Protein AF-A0A4U0YTJ2-F1 (afdb_monomer)

Solvent-accessible surface area (backbone atoms only — not comparable to full-atom values): 6274 Å² total; per-residue (Å²): 108,75,76,51,32,79,80,39,67,75,62,51,50,89,82,56,35,69,69,54,52,50,49,52,55,55,46,50,50,52,55,52,51,51,51,50,53,52,52,48,46,70,58,48,46,32,62,77,46,74,41,76,63,65,44,68,67,56,55,52,49,30,51,50,40,50,51,54,30,50,53,49,34,53,54,28,47,76,72,72,49,56,49,91,46,88,94,53,30,57,38,69,69,37,52,51,37,51,52,52,28,49,53,51,48,50,52,41,49,64,69,38,97

Nearest PDB structures (foldseek):
  4xyd-assembly1_A  TM=9.942E-01  e=1.433E-09  Roseobacter denitrificans OCh 114
  3wfc-assembly1_B  TM=9.648E-01  e=1.855E-06  Pseudomonas aeruginosa PAO1
  5j0l-assembly3_F  TM=3.884E-01  e=7.107E+00  synthetic construct
  7p5c-assembly1_B  TM=2.763E-01  e=7.935E+00  Homo sapiens

Organism: NCBI:txid402884

Mean predicted aligned error: 3.12 Å

pLDDT: mean 95.81, std 2.79, range [85.44, 98.56]

Structure (mmCIF, N/CA/C/O backbone):
data_AF-A0A4U0YTJ2-F1
#
_entry.id   AF-A0A4U0YTJ2-F1
#
loop_
_atom_site.group_PDB
_atom_site.id
_atom_site.type_symbol
_atom_site.label_atom_id
_atom_site.label_alt_id
_atom_site.label_comp_id
_atom_site.label_asym_id
_atom_site.label_entity_id
_atom_site.label_seq_id
_atom_site.pdbx_PDB_ins_code
_atom_site.Cartn_x
_atom_site.Cartn_y
_atom_site.Cartn_z
_atom_site.occupancy
_atom_site.B_iso_or_equiv
_atom_site.auth_seq_id
_atom_site.auth_comp_id
_atom_site.auth_asym_id
_atom_site.auth_atom_id
_atom_site.pdbx_PDB_model_num
ATOM 1 N N . LEU A 1 1 ? 19.452 -0.318 -6.948 1.00 85.44 1 LEU A N 1
ATOM 2 C CA . LEU A 1 1 ? 19.292 -0.491 -8.412 1.00 85.44 1 LEU A CA 1
ATOM 3 C C . LEU A 1 1 ? 19.047 0.834 -9.135 1.00 85.44 1 LEU A C 1
ATOM 5 O O . LEU A 1 1 ? 19.886 1.195 -9.941 1.00 85.44 1 LEU A O 1
ATOM 9 N N . ALA A 1 2 ? 17.982 1.590 -8.826 1.00 87.81 2 ALA A N 1
ATOM 10 C CA . ALA A 1 2 ? 17.699 2.871 -9.498 1.00 87.81 2 ALA A CA 1
ATOM 11 C C . ALA A 1 2 ? 18.903 3.837 -9.517 1.00 87.81 2 ALA A C 1
ATOM 13 O O . ALA A 1 2 ? 19.271 4.328 -10.575 1.00 87.81 2 ALA A O 1
ATOM 14 N N . GLY A 1 3 ? 19.580 4.027 -8.376 1.00 91.88 3 GLY A N 1
ATOM 15 C CA . GLY A 1 3 ? 20.787 4.864 -8.289 1.00 91.88 3 GLY A CA 1
ATOM 16 C C . GLY A 1 3 ? 21.973 4.381 -9.136 1.00 91.88 3 GLY A C 1
ATOM 17 O O . GLY A 1 3 ? 22.771 5.194 -9.577 1.00 91.88 3 GLY A O 1
ATOM 18 N N . TRP A 1 4 ? 22.074 3.078 -9.422 1.00 94.69 4 TRP A N 1
ATOM 19 C CA . TRP A 1 4 ? 23.136 2.530 -10.275 1.00 94.69 4 TRP A CA 1
ATOM 20 C C . TRP A 1 4 ? 22.923 2.880 -11.752 1.00 94.69 4 TRP A C 1
ATOM 22 O O . TRP A 1 4 ? 23.874 3.194 -12.460 1.00 94.69 4 TRP A O 1
ATOM 32 N N . ILE A 1 5 ? 21.669 2.899 -12.213 1.00 95.69 5 ILE A N 1
ATOM 33 C CA . ILE A 1 5 ? 21.337 3.232 -13.607 1.00 95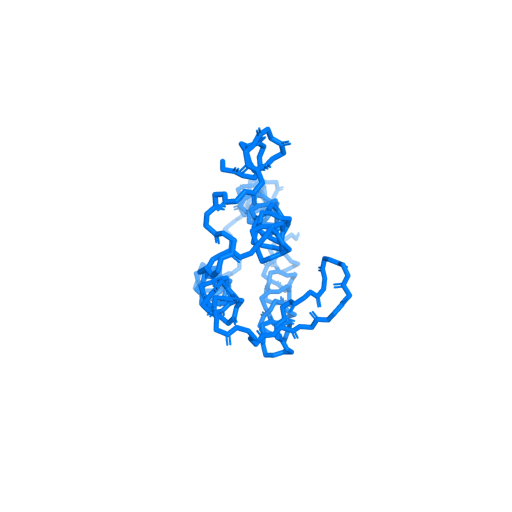.69 5 ILE A CA 1
ATOM 34 C C . ILE A 1 5 ? 21.752 4.671 -13.950 1.00 95.69 5 ILE A C 1
ATOM 36 O O . ILE A 1 5 ? 22.130 4.937 -15.084 1.00 95.69 5 ILE A O 1
ATOM 40 N N . TYR A 1 6 ? 21.792 5.584 -12.971 1.00 94.25 6 TYR A N 1
ATOM 41 C CA . TYR A 1 6 ? 22.305 6.943 -13.187 1.00 94.25 6 TYR A CA 1
ATOM 42 C C . TYR A 1 6 ? 23.779 6.983 -13.614 1.00 94.25 6 TYR A C 1
ATOM 44 O O . TYR A 1 6 ? 24.158 7.874 -14.368 1.00 94.25 6 TYR A O 1
ATOM 52 N N . VAL A 1 7 ? 24.604 6.039 -13.148 1.00 96.19 7 VAL A N 1
ATOM 53 C CA . VAL A 1 7 ? 26.036 5.959 -13.499 1.00 96.19 7 VAL A CA 1
ATOM 54 C C . VAL A 1 7 ? 26.325 4.924 -14.591 1.00 96.19 7 VAL A C 1
ATOM 56 O O . VAL A 1 7 ? 27.379 4.970 -15.218 1.00 96.19 7 VAL A O 1
ATOM 59 N N . SER A 1 8 ? 25.388 4.006 -14.849 1.00 95.44 8 SER A N 1
ATOM 60 C CA . SER A 1 8 ? 25.467 2.995 -15.908 1.00 95.44 8 SER A CA 1
ATOM 61 C C . SER A 1 8 ? 24.112 2.842 -16.632 1.00 95.44 8 SER A C 1
ATOM 63 O O . SER A 1 8 ? 23.354 1.908 -16.338 1.00 95.44 8 SER A O 1
ATOM 65 N N . PRO A 1 9 ? 23.790 3.742 -17.588 1.00 92.31 9 PRO A N 1
ATOM 66 C CA . PRO A 1 9 ? 22.437 3.883 -18.152 1.00 92.31 9 PRO A CA 1
ATOM 67 C C . PRO A 1 9 ? 21.891 2.665 -18.904 1.00 92.31 9 PRO A C 1
ATOM 69 O O . PRO A 1 9 ? 20.682 2.460 -18.939 1.00 92.31 9 PRO A O 1
ATOM 72 N N . ASN A 1 10 ? 22.766 1.834 -19.475 1.00 94.06 10 ASN A N 1
ATOM 73 C CA . ASN A 1 10 ? 22.362 0.656 -20.251 1.00 94.06 10 ASN A CA 1
ATOM 74 C C . ASN A 1 10 ? 22.058 -0.573 -19.373 1.00 94.06 10 ASN A C 1
ATOM 76 O O . ASN A 1 10 ? 21.697 -1.630 -19.886 1.00 94.06 10 ASN A O 1
ATOM 80 N N . THR A 1 11 ? 22.207 -0.475 -18.048 1.00 93.94 11 THR A N 1
ATOM 81 C CA . THR A 1 11 ? 21.886 -1.585 -17.142 1.00 93.94 11 THR A CA 1
ATOM 82 C C . THR A 1 11 ? 20.383 -1.883 -17.190 1.00 93.94 11 THR A C 1
ATOM 84 O O . THR A 1 11 ? 19.585 -1.060 -16.751 1.00 93.94 11 THR A O 1
ATOM 87 N N . LEU A 1 12 ? 20.003 -3.076 -17.670 1.00 91.38 12 LEU A N 1
ATOM 88 C CA . LEU A 1 12 ? 18.613 -3.564 -17.754 1.00 91.38 12 LEU A CA 1
ATOM 89 C C . LEU A 1 12 ? 17.667 -2.700 -18.612 1.00 91.38 12 LEU A C 1
ATOM 91 O O . LEU A 1 12 ? 16.452 -2.847 -18.496 1.00 91.38 12 LEU A O 1
ATOM 95 N N . SER A 1 13 ? 18.188 -1.839 -19.488 1.00 89.44 13 SER A N 1
ATOM 96 C CA . SER A 1 13 ? 17.389 -0.862 -20.246 1.00 89.44 13 SER A CA 1
ATOM 97 C C . SER A 1 13 ? 16.285 -1.482 -21.113 1.00 89.44 13 SER A C 1
ATOM 99 O O . SER A 1 13 ? 15.256 -0.844 -21.315 1.00 89.44 13 SER A O 1
ATOM 101 N N . GLU A 1 14 ? 16.471 -2.714 -21.592 1.00 90.12 14 GLU A N 1
ATOM 102 C CA . GLU A 1 14 ? 15.501 -3.424 -22.440 1.00 90.12 14 GLU A CA 1
ATOM 103 C C . GLU A 1 14 ? 14.460 -4.227 -21.647 1.00 90.12 14 GLU A C 1
ATOM 105 O O . GLU A 1 14 ? 13.323 -4.369 -22.086 1.00 90.12 14 GLU A O 1
ATOM 110 N N . ILE A 1 15 ? 14.837 -4.754 -20.478 1.00 92.38 15 ILE A N 1
ATOM 111 C CA . ILE A 1 15 ? 13.999 -5.685 -19.700 1.00 92.38 15 ILE A CA 1
ATOM 112 C C . ILE A 1 15 ? 13.261 -4.951 -18.578 1.00 92.38 15 ILE A C 1
ATOM 114 O O . ILE A 1 15 ? 12.098 -5.235 -18.302 1.00 92.38 15 ILE A O 1
ATOM 118 N N . LEU A 1 16 ? 13.935 -4.012 -17.911 1.00 93.19 16 LEU A N 1
ATOM 119 C CA . LEU A 1 16 ? 13.397 -3.269 -16.778 1.00 93.19 16 LEU A CA 1
ATOM 120 C C . LEU A 1 16 ? 13.803 -1.788 -16.873 1.00 93.19 16 LEU A C 1
ATOM 122 O O . LEU A 1 16 ? 14.732 -1.345 -16.191 1.00 93.19 16 LEU A O 1
ATOM 126 N N . PRO A 1 17 ? 13.106 -1.008 -17.717 1.00 93.75 17 PRO A N 1
ATOM 127 C CA . PRO A 1 17 ? 13.430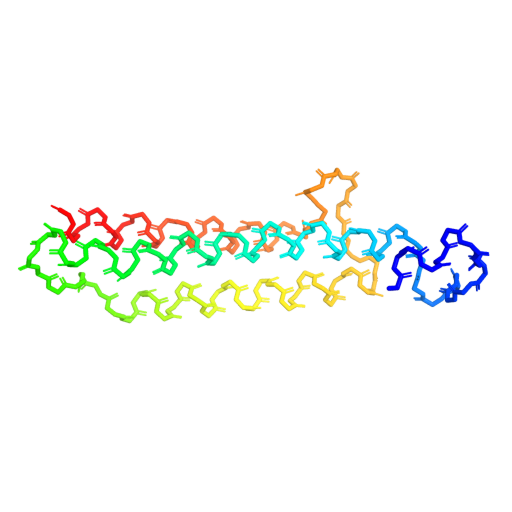 0.392 -17.951 1.00 93.75 17 PRO A CA 1
ATOM 128 C C . PRO A 1 17 ? 13.360 1.247 -16.676 1.00 93.75 17 PRO A C 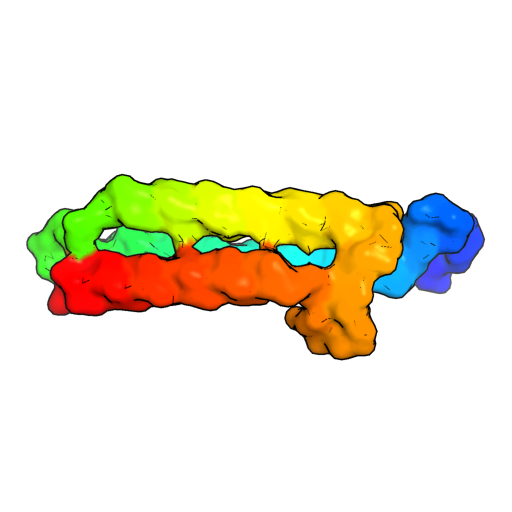1
ATOM 130 O O . PRO A 1 17 ? 12.592 0.978 -15.746 1.00 93.75 17 PRO A O 1
ATOM 133 N N . PHE A 1 18 ? 14.134 2.336 -16.641 1.00 94.81 18 PHE A N 1
ATOM 134 C CA . PHE A 1 18 ? 14.274 3.187 -15.453 1.00 94.81 18 PHE A CA 1
ATOM 135 C C . PHE A 1 18 ? 12.938 3.736 -14.919 1.00 94.81 18 PHE A C 1
ATOM 137 O O . PHE A 1 18 ? 12.733 3.797 -13.707 1.00 94.81 18 PHE A O 1
ATOM 144 N N . ASN A 1 19 ? 12.006 4.107 -15.800 1.00 92.50 19 ASN A N 1
ATOM 145 C CA . ASN A 1 19 ? 10.679 4.589 -15.408 1.00 92.50 19 ASN A CA 1
ATOM 146 C C . ASN A 1 19 ? 9.860 3.516 -14.665 1.00 92.50 19 ASN A C 1
ATOM 148 O O . ASN A 1 19 ? 9.197 3.850 -13.683 1.00 92.50 19 ASN A O 1
ATOM 152 N N . VAL A 1 20 ? 9.949 2.242 -15.068 1.00 95.06 20 VAL A N 1
ATOM 153 C CA . VAL A 1 20 ? 9.287 1.119 -14.376 1.00 95.06 20 VAL A CA 1
ATOM 154 C C . VAL A 1 20 ? 9.896 0.925 -12.986 1.00 95.06 20 VAL A C 1
ATOM 156 O O . VAL A 1 20 ? 9.176 0.814 -11.995 1.00 95.06 20 VAL A O 1
ATOM 159 N N . ILE A 1 21 ? 11.226 0.983 -12.878 1.00 95.69 21 ILE A N 1
ATOM 160 C CA . ILE A 1 21 ? 11.932 0.893 -11.588 1.00 95.69 21 ILE A CA 1
ATOM 161 C C . ILE A 1 21 ? 11.521 2.037 -10.658 1.00 95.69 21 ILE A C 1
ATOM 163 O O . ILE A 1 21 ? 11.235 1.811 -9.481 1.00 95.69 21 ILE A O 1
ATOM 167 N N . ARG A 1 22 ? 11.474 3.268 -11.178 1.00 95.19 22 ARG A N 1
ATOM 168 C CA . ARG A 1 22 ? 11.062 4.458 -10.425 1.00 95.19 22 ARG A CA 1
ATOM 169 C C . ARG A 1 22 ? 9.628 4.332 -9.913 1.00 95.19 22 ARG A C 1
ATOM 171 O O . ARG A 1 22 ? 9.360 4.675 -8.762 1.00 95.19 22 ARG A O 1
ATOM 178 N N . MET A 1 23 ? 8.727 3.825 -10.747 1.00 95.19 23 MET A N 1
ATOM 179 C CA . MET A 1 23 ? 7.329 3.592 -10.398 1.00 95.19 23 MET A CA 1
ATOM 180 C C . MET A 1 23 ? 7.185 2.545 -9.291 1.00 95.19 23 MET A C 1
ATOM 182 O O . MET A 1 23 ? 6.464 2.787 -8.325 1.00 95.19 23 MET A O 1
ATOM 186 N N . ILE A 1 24 ? 7.907 1.420 -9.382 1.00 96.00 24 ILE A N 1
ATOM 187 C CA . ILE A 1 24 ? 7.939 0.404 -8.319 1.00 96.00 24 ILE A CA 1
ATOM 188 C C . ILE A 1 24 ? 8.470 1.023 -7.022 1.00 96.00 24 ILE A C 1
ATOM 190 O O . ILE A 1 24 ? 7.855 0.861 -5.974 1.00 96.00 24 ILE A O 1
ATOM 194 N N . HIS A 1 25 ? 9.577 1.767 -7.083 1.00 95.69 25 HIS A N 1
ATOM 195 C CA . HIS A 1 25 ? 10.206 2.363 -5.904 1.00 95.69 25 HIS A CA 1
ATOM 196 C C . HIS A 1 25 ? 9.288 3.356 -5.173 1.00 95.69 25 HIS A C 1
ATOM 198 O O . HIS A 1 25 ? 9.088 3.248 -3.965 1.00 95.69 25 HIS A O 1
ATOM 204 N N . THR A 1 26 ? 8.715 4.307 -5.909 1.00 96.12 26 THR A N 1
ATOM 205 C CA . THR A 1 26 ? 7.866 5.367 -5.341 1.00 96.12 26 THR A CA 1
ATOM 206 C C . THR A 1 26 ? 6.530 4.831 -4.828 1.00 96.12 26 THR A C 1
ATOM 208 O O . THR A 1 26 ? 6.114 5.189 -3.729 1.00 96.12 26 THR A O 1
ATOM 211 N N . ASN A 1 27 ? 5.882 3.917 -5.556 1.00 96.12 27 ASN A N 1
ATOM 212 C CA . ASN A 1 27 ? 4.628 3.320 -5.094 1.00 96.12 27 ASN A CA 1
ATOM 213 C C . ASN A 1 27 ? 4.835 2.348 -3.925 1.00 96.12 27 ASN A C 1
ATOM 215 O O . ASN A 1 27 ? 4.023 2.336 -3.001 1.00 96.12 27 ASN A O 1
ATOM 219 N N . ALA A 1 28 ? 5.929 1.575 -3.914 1.00 95.44 28 ALA A N 1
ATOM 220 C CA . ALA A 1 28 ? 6.259 0.719 -2.775 1.00 95.44 28 ALA A CA 1
ATOM 221 C C . ALA A 1 28 ? 6.487 1.544 -1.502 1.00 95.44 28 ALA A C 1
ATOM 223 O O . ALA A 1 28 ? 6.021 1.144 -0.439 1.00 95.44 28 ALA A O 1
ATOM 224 N N . LEU A 1 29 ? 7.132 2.713 -1.612 1.00 96.81 29 LEU A N 1
ATOM 225 C CA . LEU A 1 29 ? 7.289 3.641 -0.491 1.00 96.81 29 LEU A CA 1
ATOM 226 C C . LEU A 1 29 ? 5.930 4.083 0.073 1.00 96.81 29 LEU A C 1
ATOM 228 O O . LEU A 1 29 ? 5.731 4.025 1.283 1.00 96.81 29 LEU A O 1
ATOM 232 N N . ILE A 1 30 ? 4.987 4.482 -0.787 1.00 95.94 30 ILE A N 1
ATOM 233 C CA . ILE A 1 30 ? 3.649 4.917 -0.355 1.00 95.94 30 ILE A CA 1
ATOM 234 C C . ILE A 1 30 ? 2.925 3.791 0.383 1.00 95.94 30 ILE A C 1
ATOM 236 O O . ILE A 1 30 ? 2.432 3.995 1.492 1.00 95.94 30 ILE A O 1
ATOM 240 N N . VAL A 1 31 ? 2.869 2.596 -0.210 1.00 95.62 31 VAL A N 1
ATOM 241 C CA . VAL A 1 31 ? 2.148 1.473 0.402 1.00 95.62 31 VAL A CA 1
ATOM 242 C C . VAL A 1 31 ? 2.821 1.012 1.696 1.00 95.62 31 VAL A C 1
ATOM 244 O O . VAL A 1 31 ? 2.127 0.705 2.664 1.00 95.62 31 VAL A O 1
ATOM 247 N N . TRP A 1 32 ? 4.154 1.022 1.752 1.00 96.50 32 TRP A N 1
ATOM 248 C CA . TRP A 1 32 ? 4.905 0.727 2.971 1.00 96.50 32 TRP A CA 1
ATOM 249 C C . TRP A 1 32 ? 4.563 1.698 4.107 1.00 96.50 32 TRP A C 1
ATOM 251 O O . TRP A 1 32 ? 4.272 1.263 5.220 1.00 96.50 32 TRP A O 1
ATOM 261 N N . LEU A 1 33 ? 4.535 3.004 3.823 1.00 98.00 33 LEU A N 1
ATOM 262 C CA . LEU A 1 33 ? 4.159 4.017 4.811 1.00 98.00 33 LEU A CA 1
ATOM 263 C C . LEU A 1 33 ? 2.709 3.850 5.278 1.00 98.00 33 LEU A C 1
ATOM 265 O O . LEU A 1 33 ? 2.451 3.915 6.477 1.00 98.00 33 LEU A O 1
ATOM 269 N N . LEU A 1 34 ? 1.776 3.569 4.362 1.00 96.94 34 LEU A N 1
ATOM 270 C CA . LEU A 1 34 ? 0.378 3.294 4.713 1.00 96.94 34 LEU A CA 1
ATOM 271 C C . LEU A 1 34 ? 0.247 2.077 5.635 1.00 96.94 34 LEU A C 1
ATOM 273 O O . LEU A 1 34 ? -0.472 2.146 6.628 1.00 96.94 34 LEU A O 1
ATOM 277 N N . LEU A 1 35 ? 0.961 0.984 5.349 1.00 97.56 35 LEU A N 1
ATOM 278 C CA . LEU A 1 35 ? 0.996 -0.183 6.235 1.00 97.56 35 LEU A CA 1
ATOM 279 C C . LEU A 1 35 ? 1.582 0.163 7.608 1.00 97.56 35 LEU A C 1
ATOM 281 O O . LEU A 1 35 ? 1.053 -0.302 8.615 1.00 97.56 35 LEU A O 1
ATOM 285 N N . GLY A 1 36 ? 2.613 1.010 7.659 1.00 97.94 36 GLY A N 1
ATOM 286 C CA . GLY A 1 36 ? 3.153 1.541 8.910 1.00 97.94 36 GLY A CA 1
ATOM 287 C C . GLY A 1 36 ? 2.115 2.330 9.712 1.00 97.94 36 GLY A C 1
ATOM 288 O O . GLY A 1 36 ? 1.949 2.082 10.904 1.00 97.94 36 GLY A O 1
ATOM 289 N N . PHE A 1 37 ? 1.363 3.226 9.065 1.00 98.25 37 PHE A N 1
ATOM 290 C CA . PHE A 1 37 ? 0.299 3.996 9.718 1.00 98.25 37 PHE A CA 1
ATOM 291 C C . PHE A 1 37 ? -0.845 3.110 10.212 1.00 98.25 37 PHE A C 1
ATOM 293 O O . PHE A 1 37 ? -1.292 3.262 11.347 1.00 98.25 37 PHE A O 1
ATOM 300 N N . PHE A 1 38 ? -1.295 2.153 9.397 1.00 98.06 38 PHE A N 1
ATOM 301 C CA . PHE A 1 38 ? -2.338 1.212 9.802 1.00 98.06 38 PHE A CA 1
ATOM 302 C C . PHE A 1 38 ? -1.881 0.316 10.951 1.00 98.06 38 PHE A C 1
ATOM 304 O O . PHE A 1 38 ? -2.621 0.150 11.915 1.00 98.06 38 PHE A O 1
ATOM 311 N N . GLY A 1 39 ? -0.665 -0.230 10.881 1.00 97.75 39 GLY A N 1
ATOM 312 C CA . GLY A 1 39 ? -0.092 -1.049 11.949 1.00 97.75 39 GLY A CA 1
ATOM 313 C C . GLY A 1 39 ? 0.069 -0.269 13.253 1.00 97.75 39 GLY A C 1
ATOM 314 O O . GLY A 1 39 ? -0.315 -0.767 14.307 1.00 97.75 39 GLY A O 1
ATOM 315 N N . GLY A 1 40 ? 0.553 0.974 13.174 1.00 98.06 40 GLY A N 1
ATOM 316 C CA . GLY A 1 40 ? 0.652 1.869 14.326 1.00 98.06 40 GLY A CA 1
ATOM 317 C C . GLY A 1 40 ? -0.707 2.167 14.960 1.00 98.06 40 GLY A C 1
ATOM 318 O O . GLY A 1 40 ? -0.843 2.084 16.175 1.00 98.06 40 GLY A O 1
ATOM 319 N N . ALA A 1 41 ? -1.738 2.432 14.153 1.00 97.75 41 ALA A N 1
ATOM 320 C CA . ALA A 1 41 ? -3.094 2.635 14.658 1.00 97.75 41 ALA A CA 1
ATOM 321 C C . ALA A 1 41 ? -3.684 1.363 15.289 1.00 97.75 41 ALA A C 1
ATOM 323 O O . ALA A 1 41 ? -4.285 1.440 16.354 1.00 97.75 41 ALA A O 1
ATOM 324 N N . TYR A 1 42 ? -3.476 0.192 14.681 1.00 97.88 42 TYR A N 1
ATOM 325 C CA . TYR A 1 42 ? -3.915 -1.083 15.259 1.00 97.88 42 TYR A CA 1
ATOM 326 C C . TYR A 1 42 ? -3.202 -1.446 16.566 1.00 97.88 42 TYR A C 1
ATOM 328 O O . TYR A 1 42 ? -3.740 -2.240 17.330 1.00 97.88 42 TYR A O 1
ATOM 336 N N . PHE A 1 43 ? -2.023 -0.878 16.819 1.00 96.88 43 PHE A N 1
ATOM 337 C CA . PHE A 1 43 ? -1.312 -1.020 18.084 1.00 96.88 43 PHE A CA 1
ATOM 338 C C . PHE A 1 43 ? -1.813 -0.018 19.134 1.00 96.88 43 PHE A C 1
ATOM 340 O O . PHE A 1 43 ? -2.201 -0.423 20.221 1.00 96.88 43 PHE A O 1
ATOM 347 N N . LEU A 1 44 ? -1.851 1.274 18.790 1.00 97.75 44 LEU A N 1
ATOM 348 C CA . LEU A 1 44 ? -2.136 2.352 19.744 1.00 97.75 44 LEU A CA 1
ATOM 349 C C . LEU A 1 44 ? -3.621 2.479 20.103 1.00 97.75 44 LEU A C 1
ATOM 351 O O . LEU A 1 44 ? -3.952 2.727 21.254 1.00 97.75 44 LEU A O 1
ATOM 355 N N . VAL A 1 45 ? -4.535 2.332 19.137 1.00 97.38 45 VAL A N 1
ATOM 356 C CA . VAL A 1 45 ? -5.964 2.616 19.372 1.00 97.38 45 VAL A CA 1
ATOM 357 C C . VAL A 1 45 ? -6.590 1.687 20.421 1.00 97.38 45 VAL A C 1
ATOM 359 O O . VAL A 1 45 ? -7.299 2.204 21.279 1.00 97.38 45 VAL A O 1
ATOM 362 N N . PRO A 1 46 ? -6.358 0.359 20.413 1.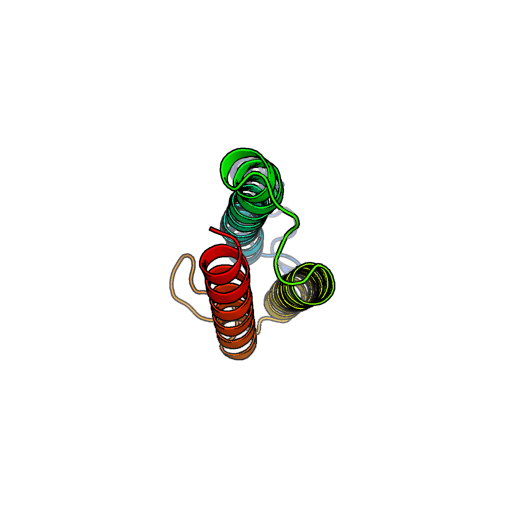00 97.31 46 PRO A N 1
ATOM 363 C CA . PRO A 1 46 ? -6.871 -0.513 21.472 1.00 97.31 46 PRO A CA 1
ATOM 364 C C . PRO A 1 46 ? -6.345 -0.157 22.871 1.00 97.31 46 PRO A C 1
ATOM 366 O O . PRO A 1 46 ? -7.083 -0.272 23.847 1.00 97.31 46 PRO A O 1
ATOM 369 N N . GLU A 1 47 ? -5.086 0.288 22.962 1.00 97.00 47 GLU A N 1
ATOM 370 C CA . GLU A 1 47 ? -4.458 0.705 24.222 1.00 97.00 47 GLU A CA 1
ATOM 371 C C . GLU A 1 47 ? -5.107 1.988 24.762 1.00 97.00 47 GLU A C 1
ATOM 373 O O . GLU A 1 47 ? -5.536 2.018 25.911 1.00 97.00 47 GLU A O 1
ATOM 378 N N . GLU A 1 48 ? -5.280 3.003 23.912 1.00 97.56 48 GLU A N 1
ATOM 379 C CA . GLU A 1 48 ? -5.900 4.285 24.286 1.00 97.56 48 GLU A CA 1
ATOM 380 C C . GLU A 1 48 ? -7.410 4.177 24.557 1.00 97.56 48 GLU A C 1
ATOM 382 O O . GLU A 1 48 ? -7.951 4.908 25.384 1.00 97.56 48 GLU A O 1
ATOM 387 N N . ALA A 1 49 ? -8.111 3.273 23.868 1.00 96.94 49 ALA A N 1
ATOM 388 C CA . ALA A 1 49 ? -9.541 3.039 24.077 1.00 96.94 49 ALA A CA 1
ATOM 389 C C . ALA A 1 49 ? -9.829 2.084 25.255 1.00 96.94 49 ALA A C 1
ATOM 391 O O . ALA A 1 49 ? -10.996 1.813 25.546 1.00 96.94 49 ALA A O 1
ATOM 392 N N . GLU A 1 50 ? -8.783 1.544 25.898 1.00 96.94 50 GLU A N 1
ATOM 393 C CA . GLU A 1 50 ? -8.855 0.540 26.970 1.00 96.94 50 GLU A CA 1
ATOM 394 C C . GLU A 1 50 ? -9.752 -0.664 26.617 1.00 96.94 50 GLU A C 1
ATOM 396 O O . GLU A 1 50 ? -10.457 -1.231 27.461 1.00 96.94 50 GLU A O 1
ATOM 401 N N . ARG A 1 51 ? -9.758 -1.065 25.340 1.00 95.44 51 ARG A N 1
ATOM 402 C CA . ARG A 1 51 ? -10.594 -2.167 24.849 1.00 95.44 51 ARG A CA 1
ATOM 403 C C . ARG A 1 51 ? -10.018 -2.851 23.623 1.00 95.44 51 ARG A C 1
ATOM 405 O O . ARG A 1 51 ? -9.257 -2.287 22.849 1.00 95.44 51 ARG A O 1
ATOM 412 N N . GLU A 1 52 ? -10.491 -4.069 23.395 1.00 96.31 52 GLU A N 1
ATOM 413 C CA . GLU A 1 52 ? -10.158 -4.840 22.202 1.00 96.31 52 GLU A CA 1
ATOM 414 C C . GLU A 1 52 ? -10.663 -4.171 20.912 1.00 96.31 52 GLU A C 1
ATOM 416 O O . GLU A 1 52 ? -11.738 -3.552 20.880 1.00 96.31 52 GLU A O 1
ATOM 421 N N . ILE A 1 53 ? -9.906 -4.372 19.827 1.00 97.38 53 ILE A N 1
ATOM 422 C CA . ILE A 1 53 ? -10.262 -3.918 18.477 1.00 97.38 53 ILE A CA 1
ATOM 423 C C . ILE A 1 53 ? -11.615 -4.498 18.043 1.00 97.38 53 ILE A C 1
ATOM 425 O O . ILE A 1 53 ? -11.905 -5.676 18.268 1.00 97.38 53 ILE A O 1
ATOM 429 N N . TRP A 1 54 ? -12.432 -3.693 17.360 1.00 97.75 54 TRP A N 1
ATOM 430 C CA . TRP A 1 54 ? -13.785 -4.080 16.949 1.00 97.75 54 TRP A CA 1
ATOM 431 C C . TRP A 1 54 ? -13.825 -5.393 16.151 1.00 97.75 54 TRP A C 1
ATOM 433 O O . TRP A 1 54 ? -14.673 -6.252 16.401 1.00 97.75 54 TRP A O 1
ATOM 443 N N . SER A 1 55 ? -12.901 -5.591 15.205 1.00 98.00 55 SER A N 1
ATOM 444 C CA . SER A 1 55 ? -12.753 -6.871 14.510 1.00 98.00 55 SER A CA 1
ATOM 445 C C . SER A 1 55 ? -11.329 -7.140 14.041 1.00 98.00 55 SER A C 1
ATOM 447 O O . SER A 1 55 ? -10.831 -6.557 13.073 1.00 98.00 55 SER A O 1
ATOM 449 N N . VAL A 1 56 ? -10.709 -8.150 14.653 1.00 97.75 56 VAL A N 1
ATOM 450 C CA . VAL A 1 56 ? -9.417 -8.708 14.218 1.00 97.75 56 VAL A CA 1
ATOM 451 C C . VAL A 1 56 ? -9.511 -9.285 12.799 1.00 97.75 56 VAL A C 1
ATOM 453 O O . VAL A 1 56 ? -8.586 -9.155 12.000 1.00 97.75 56 VAL A O 1
ATOM 456 N N . LYS A 1 57 ? -10.654 -9.888 12.437 1.00 98.12 57 LYS A N 1
ATOM 457 C CA . LYS A 1 57 ? -10.864 -10.467 11.098 1.00 98.12 57 LYS A CA 1
ATOM 458 C C . LYS A 1 57 ? -10.855 -9.396 10.006 1.00 98.12 57 LYS A C 1
ATOM 460 O O . LYS A 1 57 ? -10.313 -9.644 8.932 1.00 98.12 57 LYS A O 1
ATOM 465 N N . LEU A 1 58 ? -11.419 -8.214 10.278 1.00 98.00 58 LEU A N 1
ATOM 466 C CA . LEU A 1 58 ? -11.370 -7.094 9.335 1.00 98.00 58 LEU A CA 1
ATOM 467 C C . LEU A 1 58 ? -9.950 -6.557 9.148 1.00 98.00 58 LEU A C 1
ATOM 469 O O . LEU A 1 58 ? -9.579 -6.252 8.017 1.00 98.00 58 LEU A O 1
ATOM 473 N N . ALA A 1 59 ? -9.142 -6.503 10.210 1.00 98.06 59 ALA A N 1
ATOM 474 C CA . ALA A 1 59 ? -7.741 -6.094 10.104 1.00 98.06 59 ALA A CA 1
ATOM 475 C C . ALA A 1 59 ? -6.939 -7.045 9.192 1.00 98.06 59 ALA A C 1
ATOM 477 O O . ALA A 1 59 ? -6.222 -6.597 8.294 1.00 98.06 59 ALA A O 1
ATOM 478 N N . TRP A 1 60 ? -7.125 -8.362 9.341 1.00 98.31 60 TRP A N 1
ATOM 479 C CA . TRP A 1 60 ? -6.503 -9.348 8.447 1.00 98.31 60 TRP A CA 1
ATOM 480 C C . TRP A 1 60 ? -7.024 -9.270 7.010 1.00 98.31 60 TRP A C 1
ATOM 482 O O . TRP A 1 60 ? -6.236 -9.384 6.070 1.00 98.31 60 TRP A O 1
ATOM 492 N N . LEU A 1 61 ? -8.326 -9.037 6.819 1.00 98.44 61 LEU A N 1
ATOM 493 C CA . LEU A 1 61 ? -8.905 -8.837 5.489 1.00 98.44 61 LEU A CA 1
ATOM 494 C C . LEU A 1 61 ? -8.310 -7.600 4.800 1.00 98.44 61 LEU A C 1
ATOM 496 O O . LEU A 1 61 ? -7.908 -7.685 3.641 1.00 98.44 61 LEU A O 1
ATOM 500 N N . GLN A 1 62 ? -8.208 -6.475 5.514 1.00 98.38 62 GLN A N 1
ATOM 501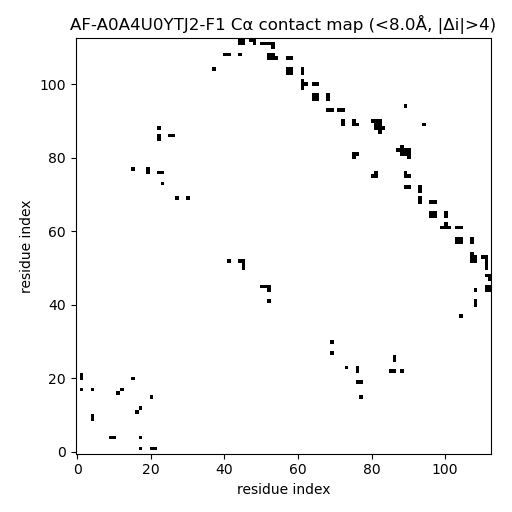 C CA . GLN A 1 62 ? -7.566 -5.255 5.024 1.00 98.38 62 GLN A CA 1
ATOM 502 C C . GLN A 1 62 ? -6.126 -5.534 4.577 1.00 98.38 62 GLN A C 1
ATOM 504 O O . GLN A 1 62 ? -5.747 -5.158 3.466 1.00 98.38 62 GLN A O 1
ATOM 509 N N . LEU A 1 63 ? -5.332 -6.206 5.417 1.00 98.25 63 LEU A N 1
ATOM 510 C CA . LEU A 1 63 ? -3.954 -6.563 5.082 1.00 98.25 63 LEU A CA 1
ATOM 511 C C . LEU A 1 63 ? -3.896 -7.458 3.837 1.00 98.25 63 LEU A C 1
ATOM 513 O O . LEU A 1 63 ? -3.097 -7.201 2.938 1.00 98.25 63 LEU A O 1
ATOM 517 N N . GLY A 1 64 ? -4.775 -8.458 3.741 1.00 98.25 64 GLY A N 1
ATOM 518 C CA . GLY A 1 64 ? -4.878 -9.327 2.568 1.00 98.25 64 GLY A CA 1
ATOM 519 C C . GLY A 1 64 ? -5.161 -8.550 1.279 1.00 98.25 64 GLY A C 1
ATOM 520 O O . GLY A 1 64 ? -4.474 -8.754 0.277 1.00 98.25 64 GLY A O 1
ATOM 521 N N . ILE A 1 65 ? -6.108 -7.606 1.312 1.00 98.19 65 ILE A N 1
ATOM 522 C CA . ILE A 1 65 ? -6.424 -6.735 0.168 1.00 98.19 65 ILE A CA 1
ATOM 523 C C . ILE A 1 65 ? -5.201 -5.902 -0.238 1.00 98.19 65 ILE A C 1
ATOM 525 O O . ILE A 1 65 ? -4.887 -5.818 -1.427 1.00 98.19 65 ILE A O 1
ATOM 529 N N . LEU A 1 66 ? -4.487 -5.314 0.727 1.00 97.69 66 LEU A N 1
ATOM 530 C CA . LEU A 1 66 ? -3.301 -4.498 0.452 1.00 97.69 66 LEU A CA 1
ATOM 531 C C . LEU A 1 66 ? -2.142 -5.330 -0.109 1.00 97.69 66 LEU A C 1
ATOM 533 O O . LEU A 1 66 ? -1.477 -4.875 -1.040 1.00 97.69 66 LEU A O 1
ATOM 537 N N . ILE A 1 67 ? -1.924 -6.553 0.380 1.00 97.81 67 ILE A N 1
ATOM 538 C CA . ILE A 1 67 ? -0.903 -7.465 -0.161 1.00 97.81 67 ILE A CA 1
ATOM 539 C C . ILE A 1 67 ? -1.233 -7.830 -1.610 1.00 97.81 67 ILE A C 1
ATOM 541 O O . ILE A 1 67 ? -0.386 -7.666 -2.490 1.00 97.81 67 ILE A O 1
ATOM 545 N N . VAL A 1 68 ? -2.467 -8.267 -1.879 1.00 98.06 68 VAL A N 1
ATOM 546 C CA . VAL A 1 68 ? -2.905 -8.632 -3.236 1.00 98.06 68 VAL A CA 1
ATOM 547 C C . VAL A 1 68 ? -2.820 -7.429 -4.178 1.00 98.06 68 VAL A C 1
ATOM 549 O O . VAL A 1 68 ? -2.306 -7.555 -5.290 1.00 98.06 68 VAL A O 1
ATOM 552 N N . GLY A 1 69 ? -3.254 -6.250 -3.728 1.00 97.44 69 GLY A N 1
ATOM 553 C CA . GLY A 1 69 ? -3.154 -5.011 -4.497 1.00 97.44 69 GLY A CA 1
ATOM 554 C C . GLY A 1 69 ? -1.707 -4.617 -4.801 1.00 97.44 69 GLY A C 1
ATOM 555 O O . GLY A 1 69 ? -1.403 -4.248 -5.932 1.00 97.44 69 GLY A O 1
ATOM 556 N N . THR A 1 70 ? -0.799 -4.751 -3.831 1.00 96.94 70 THR A N 1
ATOM 557 C CA . THR A 1 70 ? 0.629 -4.423 -3.999 1.00 96.94 70 THR A CA 1
ATOM 558 C C . THR A 1 70 ? 1.310 -5.370 -4.975 1.00 96.94 70 THR A C 1
ATOM 560 O O . THR A 1 70 ? 1.960 -4.921 -5.919 1.00 96.94 70 THR A O 1
ATOM 563 N N . LEU A 1 71 ? 1.136 -6.681 -4.783 1.00 97.25 71 LEU A N 1
ATOM 564 C CA . LEU A 1 71 ? 1.708 -7.690 -5.675 1.00 97.25 71 LEU A CA 1
ATOM 565 C C . LEU A 1 71 ? 1.153 -7.544 -7.090 1.00 97.25 71 LEU A C 1
ATOM 567 O O . LEU A 1 71 ? 1.908 -7.593 -8.060 1.00 97.25 71 LEU A O 1
ATOM 571 N N . GLY A 1 72 ? -0.150 -7.298 -7.212 1.00 97.25 72 GLY A N 1
ATOM 572 C CA . GLY A 1 72 ? -0.773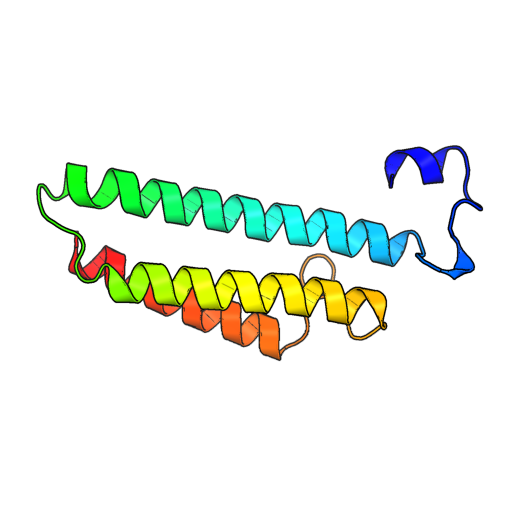 -7.071 -8.504 1.00 97.25 72 GLY A CA 1
ATOM 573 C C . GLY A 1 72 ? -0.330 -5.779 -9.180 1.00 97.25 72 GLY A C 1
ATOM 574 O O . GLY A 1 72 ? -0.158 -5.785 -10.395 1.00 97.25 72 GLY A O 1
ATOM 575 N N . ALA A 1 73 ? -0.085 -4.698 -8.433 1.00 96.75 73 ALA A N 1
ATOM 576 C CA . ALA A 1 73 ? 0.492 -3.474 -8.986 1.00 96.75 73 ALA A CA 1
ATOM 577 C C . ALA A 1 73 ? 1.894 -3.732 -9.546 1.00 96.75 73 ALA A C 1
ATOM 579 O O . ALA A 1 73 ? 2.141 -3.434 -10.710 1.00 96.75 73 ALA A O 1
ATOM 580 N N . VAL A 1 74 ? 2.778 -4.363 -8.763 1.00 96.75 74 VAL A N 1
ATOM 581 C CA . VAL A 1 74 ? 4.140 -4.706 -9.206 1.00 96.75 74 VAL A CA 1
ATOM 582 C C . VAL A 1 74 ? 4.103 -5.609 -10.440 1.00 96.75 74 VAL A C 1
ATOM 584 O O . VAL A 1 74 ? 4.777 -5.312 -11.423 1.00 96.75 74 VAL A O 1
ATOM 587 N N . ALA A 1 75 ? 3.282 -6.663 -10.432 1.00 97.06 75 ALA A N 1
ATOM 588 C CA . ALA A 1 75 ? 3.126 -7.545 -11.586 1.00 97.06 75 ALA A CA 1
ATOM 589 C C . ALA A 1 75 ? 2.628 -6.784 -12.824 1.00 97.06 75 ALA A C 1
ATOM 591 O O . ALA A 1 75 ? 3.173 -6.962 -13.909 1.00 97.06 75 ALA A O 1
ATOM 592 N N . SER A 1 76 ? 1.647 -5.892 -12.651 1.00 96.00 76 SER A N 1
ATOM 593 C CA . SER A 1 76 ? 1.101 -5.071 -13.737 1.00 96.00 76 SER A CA 1
ATOM 594 C C . SER A 1 76 ? 2.160 -4.128 -14.319 1.00 96.00 76 SER A C 1
ATOM 596 O O . SER A 1 76 ? 2.276 -4.017 -15.537 1.00 96.00 76 SER A O 1
ATOM 598 N N . TYR A 1 77 ? 2.995 -3.515 -13.474 1.00 95.56 77 TYR A N 1
ATOM 599 C CA . TYR A 1 77 ? 4.085 -2.636 -13.907 1.00 95.56 77 TYR A CA 1
ATOM 600 C C . TYR A 1 77 ? 5.121 -3.373 -14.757 1.00 95.56 77 TYR A C 1
ATOM 602 O O . TYR A 1 77 ? 5.563 -2.843 -15.774 1.00 95.56 77 TYR A O 1
ATOM 610 N N . LEU A 1 78 ? 5.468 -4.605 -14.375 1.00 94.69 78 LEU A N 1
ATOM 611 C CA . LEU A 1 78 ? 6.439 -5.433 -15.096 1.00 94.69 78 LEU A CA 1
ATOM 612 C C . LEU A 1 78 ? 5.960 -5.852 -16.493 1.00 94.69 78 LEU 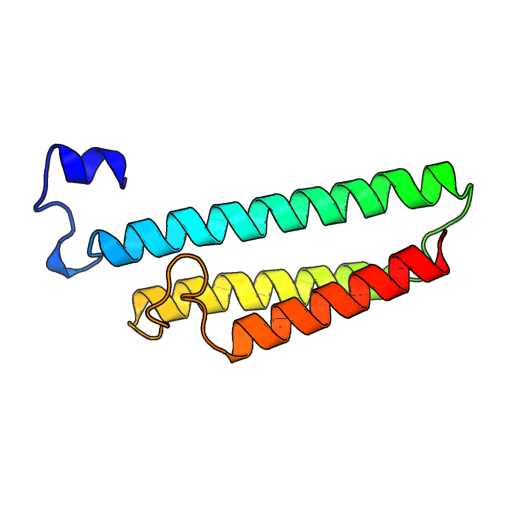A C 1
ATOM 614 O O . LEU A 1 78 ? 6.789 -6.107 -17.361 1.00 94.69 78 LEU A O 1
ATOM 618 N N . VAL A 1 79 ? 4.646 -5.900 -16.724 1.00 95.00 79 VAL A N 1
ATOM 619 C CA . VAL A 1 79 ? 4.050 -6.249 -18.027 1.00 95.00 79 VAL A CA 1
ATOM 620 C C . VAL A 1 79 ? 3.488 -5.035 -18.779 1.00 95.00 79 VAL A C 1
ATOM 622 O O . VAL A 1 79 ? 2.766 -5.198 -19.759 1.00 95.00 79 VAL A O 1
ATOM 625 N N . GLY A 1 80 ? 3.799 -3.813 -18.331 1.00 92.38 80 GLY A N 1
ATOM 626 C CA . GLY A 1 80 ? 3.398 -2.571 -19.007 1.00 92.38 80 GLY A CA 1
ATOM 627 C C . GLY A 1 80 ? 1.939 -2.145 -18.795 1.00 92.38 80 GLY A C 1
ATOM 628 O O . GLY A 1 80 ? 1.442 -1.278 -19.509 1.00 92.38 80 GLY A O 1
ATOM 629 N N . ILE A 1 81 ? 1.240 -2.720 -17.813 1.00 93.69 81 ILE A N 1
ATOM 630 C CA . ILE A 1 81 ? -0.134 -2.349 -17.451 1.00 93.69 81 ILE A CA 1
ATOM 631 C C . ILE A 1 81 ? -0.079 -1.334 -16.304 1.00 93.69 81 ILE A C 1
ATOM 633 O O . ILE A 1 81 ? -0.048 -1.690 -15.125 1.00 93.69 81 ILE A O 1
ATOM 637 N N . HIS A 1 82 ? -0.063 -0.046 -16.638 1.00 93.56 82 HIS A N 1
ATOM 638 C CA . HIS A 1 82 ? -0.036 1.029 -15.648 1.00 93.56 82 HIS A CA 1
ATOM 639 C C . HIS A 1 82 ? -0.658 2.330 -16.180 1.00 93.56 82 HIS A C 1
ATOM 641 O O . HIS A 1 82 ? -0.841 2.522 -17.381 1.00 93.56 82 HIS A O 1
ATOM 647 N N . GLY A 1 83 ? -1.003 3.237 -15.269 1.00 89.81 83 GLY A N 1
ATOM 648 C CA . GLY A 1 83 ? -1.376 4.618 -15.567 1.00 89.81 83 GLY A CA 1
ATOM 649 C C . GLY A 1 83 ? -0.157 5.509 -15.833 1.00 89.81 83 GLY A C 1
ATOM 650 O O . GLY A 1 83 ? 0.984 5.081 -15.702 1.00 89.81 83 GLY A O 1
ATOM 651 N N . GLY A 1 84 ? -0.395 6.771 -16.199 1.00 86.31 84 GLY A N 1
ATOM 652 C CA . GLY A 1 84 ? 0.672 7.714 -16.578 1.00 86.31 84 GLY A CA 1
ATOM 653 C C . GLY A 1 84 ? 0.895 8.885 -15.619 1.00 86.31 84 GLY A C 1
ATOM 654 O O . GLY A 1 84 ? 1.697 9.763 -15.919 1.00 86.31 84 GLY A O 1
ATOM 655 N N . ARG A 1 85 ? 0.162 8.951 -14.502 1.00 92.94 85 ARG A N 1
ATOM 656 C CA . ARG A 1 85 ? 0.273 10.050 -13.531 1.00 92.94 85 ARG A CA 1
ATOM 657 C C . ARG A 1 85 ? 1.177 9.628 -12.385 1.00 92.94 85 ARG A C 1
ATOM 659 O O . ARG A 1 85 ? 0.960 8.565 -11.815 1.00 92.94 85 ARG A O 1
ATOM 666 N N . GLU A 1 86 ? 2.132 10.487 -12.050 1.00 88.94 86 GLU A N 1
ATOM 667 C CA . GLU A 1 86 ? 3.098 10.246 -10.981 1.00 88.94 86 GLU A CA 1
ATOM 668 C C . GLU A 1 86 ? 2.406 9.904 -9.649 1.00 88.94 86 GLU A C 1
ATOM 670 O O . GLU A 1 86 ? 1.439 10.575 -9.275 1.00 88.94 86 GLU A O 1
ATOM 675 N N . PHE A 1 87 ? 2.884 8.853 -8.969 1.00 91.25 87 PHE A N 1
ATOM 676 C CA . PHE A 1 87 ? 2.331 8.280 -7.724 1.00 91.25 87 PHE A CA 1
ATOM 677 C C . PHE A 1 87 ? 0.922 7.670 -7.844 1.00 91.25 87 PHE A C 1
ATOM 679 O O . PHE A 1 87 ? 0.316 7.263 -6.849 1.00 91.25 87 PHE A O 1
ATOM 686 N N . LEU A 1 88 ? 0.364 7.653 -9.054 1.00 95.00 88 LEU A N 1
ATOM 687 C CA . LEU A 1 88 ? 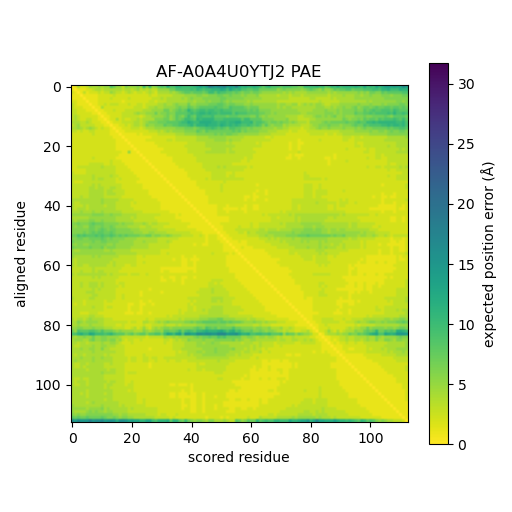-0.974 7.167 -9.379 1.00 95.00 88 LEU A CA 1
ATOM 688 C C . LEU A 1 88 ? -0.932 6.203 -10.575 1.00 95.00 88 LEU A C 1
ATOM 690 O O . LEU A 1 88 ? -1.911 6.103 -11.329 1.00 95.00 88 LEU A O 1
ATOM 694 N N . GLU A 1 89 ? 0.189 5.512 -10.764 1.00 96.06 89 GLU A N 1
ATOM 695 C CA . GLU A 1 89 ? 0.433 4.594 -11.875 1.00 96.06 89 GLU A CA 1
ATOM 696 C C . GLU A 1 89 ? -0.259 3.236 -11.699 1.00 96.06 89 GLU A C 1
ATOM 698 O O . GLU A 1 89 ? -0.456 2.508 -12.670 1.00 96.06 89 GLU A O 1
ATOM 703 N N . GLN A 1 90 ? -0.696 2.891 -10.493 1.00 95.25 90 GLN A N 1
ATOM 704 C CA . GLN A 1 90 ? -1.378 1.634 -10.218 1.00 95.25 90 GLN A CA 1
ATOM 705 C C . GLN A 1 90 ? -2.678 1.506 -11.039 1.00 95.25 90 GLN A C 1
ATOM 707 O O . GLN A 1 90 ? -3.423 2.488 -11.187 1.00 95.25 90 GLN A O 1
ATOM 712 N N . PRO A 1 91 ? -2.993 0.305 -11.561 1.00 95.56 91 PRO A N 1
ATOM 713 C CA . PRO A 1 91 ? -4.249 0.052 -12.258 1.00 95.56 91 PRO A CA 1
ATOM 714 C C . PRO A 1 91 ? -5.478 0.429 -11.421 1.00 95.56 91 PRO A C 1
ATOM 716 O O . PRO A 1 9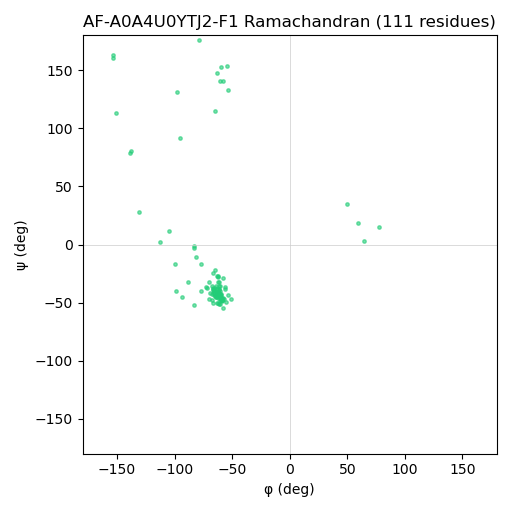1 ? -5.454 0.380 -10.189 1.00 95.56 91 PRO A O 1
ATOM 719 N N . LEU A 1 92 ? -6.592 0.755 -12.085 1.00 95.31 92 LEU A N 1
ATOM 720 C CA . LEU A 1 92 ? -7.829 1.171 -11.405 1.00 95.31 92 LEU A CA 1
ATOM 721 C C . LEU A 1 92 ? -8.331 0.142 -10.386 1.00 95.31 92 LEU A C 1
ATOM 723 O O . LEU A 1 92 ? -8.807 0.524 -9.321 1.00 95.31 92 LEU A O 1
ATOM 727 N N . TRP A 1 93 ? -8.177 -1.150 -10.679 1.00 95.06 93 TRP A N 1
ATOM 728 C CA . TRP A 1 93 ? -8.582 -2.217 -9.767 1.00 95.06 93 TRP A CA 1
ATOM 729 C C . TRP A 1 93 ? -7.767 -2.204 -8.459 1.00 95.06 93 TRP A C 1
ATOM 731 O O . TRP A 1 93 ? -8.331 -2.425 -7.390 1.00 95.06 93 TRP A O 1
ATOM 741 N N . VAL A 1 94 ? -6.473 -1.854 -8.515 1.00 96.88 94 VAL A N 1
ATOM 742 C CA . VAL A 1 94 ? -5.633 -1.681 -7.318 1.00 96.88 94 VAL A CA 1
ATOM 743 C C . VAL A 1 94 ? -6.101 -0.467 -6.521 1.00 96.88 94 VAL A C 1
ATOM 745 O O . VAL A 1 94 ? -6.225 -0.549 -5.303 1.00 96.88 94 VAL A O 1
ATOM 748 N N . LYS A 1 95 ? -6.423 0.650 -7.191 1.00 96.12 95 LYS A N 1
ATOM 749 C CA . LYS A 1 95 ? -6.961 1.851 -6.519 1.00 96.12 95 LYS A CA 1
ATOM 750 C C . LYS A 1 95 ? -8.270 1.554 -5.795 1.00 96.12 95 LYS A C 1
ATOM 752 O O . LYS A 1 95 ? -8.442 1.982 -4.658 1.00 96.12 95 LYS A O 1
ATOM 757 N N . ALA A 1 96 ? -9.162 0.794 -6.429 1.00 97.44 96 ALA A N 1
ATOM 758 C CA . ALA A 1 96 ? -10.399 0.339 -5.806 1.00 97.44 96 ALA A CA 1
ATOM 759 C C . ALA A 1 96 ? -10.120 -0.559 -4.588 1.00 97.44 96 ALA A C 1
ATOM 761 O O . ALA A 1 96 ? -10.736 -0.372 -3.543 1.00 97.44 96 ALA A O 1
ATOM 762 N N . GLY A 1 97 ? -9.144 -1.469 -4.682 1.00 97.56 97 GLY A N 1
ATOM 763 C CA . GLY A 1 97 ? -8.694 -2.277 -3.545 1.00 97.56 97 GLY A CA 1
ATOM 764 C C . GLY A 1 97 ? -8.182 -1.430 -2.374 1.00 97.56 97 GLY A C 1
ATOM 765 O O . GLY A 1 97 ? -8.596 -1.647 -1.238 1.00 97.56 97 GLY A O 1
ATOM 766 N N . ILE A 1 98 ? -7.348 -0.419 -2.646 1.00 97.12 98 ILE A N 1
ATOM 767 C CA . ILE A 1 98 ? -6.855 0.521 -1.623 1.00 97.12 98 ILE A CA 1
ATOM 768 C C . ILE A 1 98 ? -8.020 1.288 -0.984 1.00 97.12 98 ILE A C 1
ATOM 770 O O . ILE A 1 98 ? -8.057 1.413 0.237 1.00 97.12 98 ILE A O 1
ATOM 774 N N . LEU A 1 99 ? -8.987 1.762 -1.778 1.00 98.06 99 LEU A N 1
ATOM 775 C CA . LEU A 1 99 ? -10.183 2.437 -1.266 1.00 98.06 99 LEU A CA 1
ATOM 776 C C . LEU A 1 99 ? -10.971 1.533 -0.308 1.00 98.06 99 LEU A C 1
ATOM 778 O O . LEU A 1 99 ? -11.310 1.956 0.794 1.00 98.06 99 LEU A O 1
ATOM 782 N N . VAL A 1 100 ? -11.233 0.284 -0.699 1.00 98.31 100 VAL A N 1
ATOM 783 C CA . VAL A 1 100 ? -11.946 -0.681 0.152 1.00 98.31 100 VAL A CA 1
ATOM 784 C C . VAL A 1 100 ? -11.162 -0.960 1.436 1.00 98.31 100 VAL A C 1
ATOM 786 O O . VAL A 1 100 ? -11.744 -0.932 2.518 1.00 98.31 100 VAL A O 1
ATOM 789 N N . ALA A 1 101 ? -9.845 -1.165 1.345 1.00 98.25 101 ALA A N 1
ATOM 790 C CA . ALA A 1 101 ? -8.989 -1.359 2.514 1.00 98.25 101 ALA A CA 1
ATOM 791 C C . ALA A 1 101 ? -9.015 -0.143 3.460 1.00 98.25 101 ALA A C 1
ATOM 793 O O . ALA A 1 101 ? -9.087 -0.318 4.675 1.00 98.25 101 ALA A O 1
ATOM 794 N N . ALA A 1 102 ? -9.018 1.078 2.917 1.00 98.12 102 ALA A N 1
ATOM 795 C CA . ALA A 1 102 ? -9.116 2.304 3.703 1.00 98.12 102 ALA A CA 1
ATOM 796 C C . ALA A 1 102 ? -10.476 2.438 4.408 1.00 98.12 102 ALA A C 1
ATOM 798 O O . ALA A 1 102 ? -10.522 2.823 5.572 1.00 98.12 102 ALA A O 1
ATOM 799 N N . LEU A 1 103 ? -11.579 2.076 3.745 1.00 98.56 103 LEU A N 1
ATOM 800 C CA . LEU A 1 103 ? -12.908 2.078 4.367 1.00 98.56 103 LEU A CA 1
ATOM 801 C C . LEU A 1 103 ? -13.021 1.036 5.487 1.00 98.56 103 LEU A C 1
ATOM 803 O O . LEU A 1 103 ? -13.563 1.346 6.546 1.00 98.56 103 LEU A O 1
ATOM 807 N N . ILE A 1 104 ? -12.477 -0.171 5.280 1.00 98.50 104 ILE A N 1
ATOM 808 C CA . ILE A 1 104 ? -12.402 -1.209 6.321 1.00 98.50 104 ILE A CA 1
ATOM 809 C C . ILE A 1 104 ? -11.619 -0.688 7.528 1.00 98.50 104 ILE A C 1
ATOM 811 O O . ILE A 1 104 ? -12.091 -0.816 8.655 1.00 98.50 104 ILE A O 1
ATOM 815 N N . PHE A 1 105 ? -10.452 -0.085 7.288 1.00 98.44 105 PHE A N 1
ATOM 816 C CA . PHE A 1 105 ? -9.613 0.493 8.335 1.00 98.44 105 PHE A CA 1
ATOM 817 C C . PHE A 1 105 ? -10.359 1.559 9.141 1.00 98.44 105 PHE A C 1
ATOM 819 O O . PHE A 1 105 ? -10.464 1.439 10.359 1.00 98.44 105 PHE A O 1
ATOM 826 N N . LEU A 1 106 ? -10.910 2.572 8.460 1.00 98.12 106 LEU A N 1
ATOM 827 C CA . LEU A 1 106 ? -11.622 3.672 9.110 1.00 98.12 106 LEU A CA 1
ATOM 828 C C . LEU A 1 106 ? -12.780 3.147 9.954 1.00 98.12 106 LEU A C 1
ATOM 830 O O . LEU A 1 106 ? -12.886 3.502 11.119 1.00 98.12 106 LEU A O 1
ATOM 834 N N . PHE A 1 107 ? -13.593 2.245 9.406 1.00 98.50 107 PHE A N 1
ATOM 835 C CA . PHE A 1 107 ? -14.694 1.643 10.148 1.00 98.50 107 PHE A CA 1
ATOM 836 C C . PHE A 1 107 ? -14.211 0.875 11.389 1.00 98.50 107 PHE A C 1
ATOM 838 O O . PHE A 1 107 ? -14.746 1.069 12.477 1.00 98.50 107 PHE A O 1
ATOM 845 N N . ASN A 1 108 ? -13.185 0.030 11.249 1.00 98.12 108 ASN A N 1
ATOM 846 C CA . ASN A 1 108 ? -12.681 -0.796 12.349 1.00 98.12 108 ASN A CA 1
ATOM 847 C C . ASN A 1 108 ? -12.113 0.062 13.492 1.00 98.12 108 ASN A C 1
ATOM 849 O O . ASN A 1 108 ? -12.387 -0.203 14.661 1.00 98.12 108 ASN A O 1
ATOM 853 N N . ILE A 1 109 ? -11.368 1.119 13.152 1.00 97.94 109 ILE A N 1
ATOM 854 C CA . ILE A 1 109 ? -10.813 2.065 14.125 1.00 97.94 109 ILE A CA 1
ATOM 855 C C . ILE A 1 109 ? -11.917 2.916 14.763 1.00 97.94 109 ILE A C 1
ATOM 857 O O . ILE A 1 109 ? -11.967 3.000 15.985 1.00 97.94 109 ILE A O 1
ATOM 861 N N . THR A 1 110 ? -12.841 3.482 13.979 1.00 97.56 110 THR A N 1
ATOM 862 C CA . THR A 1 110 ? -13.948 4.311 14.497 1.00 97.56 110 THR A CA 1
ATOM 863 C C . THR A 1 110 ? -14.886 3.545 15.426 1.00 97.56 110 THR A C 1
ATOM 865 O O . THR A 1 110 ? -15.441 4.140 16.333 1.00 97.56 110 THR A O 1
ATOM 868 N N . MET A 1 111 ? -15.084 2.243 15.220 1.00 97.69 111 MET A N 1
ATOM 869 C CA . MET A 1 111 ? -15.902 1.426 16.126 1.00 97.69 111 MET A CA 1
ATOM 870 C C . MET A 1 111 ? -15.145 0.955 17.380 1.00 97.69 111 MET A C 1
ATOM 872 O O . MET A 1 111 ? -15.758 0.371 18.280 1.00 97.69 111 MET A O 1
ATOM 876 N N . THR A 1 112 ? -13.821 1.134 17.402 1.00 95.50 112 THR A N 1
ATOM 877 C CA . THR A 1 112 ? -12.964 0.796 18.546 1.00 95.50 112 THR A CA 1
ATOM 878 C C . THR A 1 112 ? -12.752 1.998 19.456 1.00 95.50 112 THR A C 1
ATOM 880 O O . THR A 1 112 ? -12.859 1.829 20.666 1.00 95.50 112 THR A O 1
ATOM 883 N N . ALA A 1 113 ? -12.457 3.166 18.880 1.00 86.81 113 ALA A N 1
ATOM 884 C CA . ALA A 1 113 ? -12.339 4.434 19.602 1.00 86.81 113 ALA A CA 1
ATOM 885 C C . ALA A 1 113 ? -13.696 4.891 20.163 1.00 86.81 113 ALA A C 1
ATOM 887 O O . ALA A 1 113 ? -13.701 5.470 21.269 1.00 86.81 113 ALA A O 1
#

Foldseek 3Di:
DLVVCVVVVPVCCPQQNSVLVVQLVLLVVVLVVVVVVLVVLQVVLCVVLVHHFPDPVLSVVLVVLSVCLSVQQNVCSSVVNFDDDPSRGRDPVSVVSNVVSVVSSVVRSVVSD

Sequence (113 aa):
LAGWIYVSPNTLSEILPFNVIRMIHTNALIVWLLLGFFGGAYFLVPEEAEREIWSVKLAWLQLGILIVGTLGAVASYLVGIHGGREFLEQPLWVKAGILVAALIFLFNITMTA

InterPro domains:
  IPR000883 Cytochrome c oxidase subunit I [PF00115] (6-112)
  IPR036927 Cytochrome c oxidase-like, subunit I superfamily [G3DSA:1.20.210.10] (1-113)
  IPR036927 Cytochrome c oxidase-like, subunit I superfamily [SSF81442] (4-112)

Radius of gyration: 17.34 Å; Cα contacts (8 Å, |Δi|>4): 90; chains: 1; bounding box: 42×21×49 Å

Secondary structure (DSSP, 8-state):
-HHHHTTSTTTTTTTS-HHHHHHHHHHHHHHHHHHHHHHHHHHHHHHHTTS--S-HHHHHHHHHHHHHHHHHHHHHHHTT---SSTT--S-HHHHHHHHHHHHHHHHHHHTT-